Protein AF-A0A2J8R3M9-F1 (afdb_monomer_lite)

Structure (mmCIF, N/CA/C/O backbone):
data_AF-A0A2J8R3M9-F1
#
_entry.id   AF-A0A2J8R3M9-F1
#
loop_
_atom_site.group_PDB
_atom_site.id
_atom_site.type_symbol
_atom_site.label_atom_id
_atom_site.label_alt_id
_atom_site.label_comp_id
_atom_site.label_asym_id
_atom_site.label_entity_id
_atom_site.label_seq_id
_atom_site.pdbx_PDB_ins_code
_atom_site.Cartn_x
_atom_site.Cartn_y
_atom_site.Cartn_z
_atom_site.occupancy
_atom_site.B_iso_or_equiv
_atom_site.auth_seq_id
_atom_site.auth_comp_id
_atom_site.auth_asym_id
_atom_site.auth_atom_id
_atom_site.pdbx_PDB_model_num
ATOM 1 N N . MET A 1 1 ? 22.393 -0.480 -19.260 1.00 45.78 1 MET A N 1
ATOM 2 C CA . MET A 1 1 ? 22.487 0.876 -18.677 1.00 45.78 1 MET A CA 1
ATOM 3 C C . MET A 1 1 ? 21.403 1.732 -19.317 1.00 45.78 1 MET A C 1
ATOM 5 O O . MET A 1 1 ? 21.399 1.833 -20.536 1.00 45.78 1 MET A O 1
ATOM 9 N N . VAL A 1 2 ? 20.445 2.256 -18.544 1.00 77.88 2 VAL A N 1
ATOM 10 C CA . VAL A 1 2 ? 19.412 3.165 -19.077 1.00 77.88 2 VAL A CA 1
ATOM 11 C C . VAL A 1 2 ? 19.955 4.584 -18.976 1.00 77.88 2 VAL A C 1
ATOM 13 O O . VAL A 1 2 ? 20.248 5.044 -17.878 1.00 77.88 2 VAL A O 1
ATOM 16 N N . VAL A 1 3 ? 20.115 5.257 -20.113 1.00 84.31 3 VAL A N 1
ATOM 17 C CA . VAL A 1 3 ? 20.553 6.656 -20.178 1.00 84.31 3 VAL A CA 1
ATOM 18 C C . VAL A 1 3 ? 19.434 7.516 -20.752 1.00 84.31 3 VAL A C 1
ATOM 20 O O . VAL A 1 3 ? 18.882 7.215 -21.809 1.00 84.31 3 VAL A O 1
ATOM 23 N N . LEU A 1 4 ? 19.082 8.581 -20.033 1.00 83.19 4 LEU A N 1
ATOM 24 C CA . LEU A 1 4 ? 18.127 9.594 -20.474 1.00 83.19 4 LEU A CA 1
ATOM 25 C C . LEU A 1 4 ? 18.900 10.818 -20.957 1.00 83.19 4 LEU A C 1
ATOM 27 O O . LEU A 1 4 ? 19.707 11.375 -20.222 1.00 83.19 4 LEU A O 1
ATOM 31 N N . TRP A 1 5 ? 18.608 11.261 -22.177 1.00 85.62 5 TRP A N 1
ATOM 32 C CA . TRP A 1 5 ? 19.209 12.465 -22.761 1.00 85.62 5 TRP A CA 1
ATOM 33 C C . TRP A 1 5 ? 18.662 13.764 -22.158 1.00 85.62 5 TRP A C 1
ATOM 35 O O . TRP A 1 5 ? 19.294 14.812 -22.250 1.00 85.62 5 TRP A O 1
ATOM 45 N N . LYS A 1 6 ? 17.477 13.711 -21.542 1.00 87.56 6 LYS A N 1
ATOM 46 C CA . LYS A 1 6 ? 16.827 14.857 -20.907 1.00 87.56 6 LYS A CA 1
ATOM 47 C C . LYS A 1 6 ? 16.080 14.404 -19.662 1.00 87.56 6 LYS A C 1
ATOM 49 O O . LYS A 1 6 ? 15.358 13.409 -19.704 1.00 87.56 6 LYS A O 1
ATOM 54 N N . ILE A 1 7 ? 16.241 15.146 -18.570 1.00 85.06 7 ILE A N 1
ATOM 55 C CA . ILE A 1 7 ? 15.529 14.876 -17.320 1.00 85.06 7 ILE A CA 1
ATOM 56 C C . ILE A 1 7 ? 14.049 15.237 -17.528 1.00 85.06 7 ILE A C 1
ATOM 58 O O . ILE A 1 7 ? 13.749 16.367 -17.930 1.00 85.06 7 ILE A O 1
ATOM 62 N N . PRO A 1 8 ? 13.111 14.306 -17.294 1.00 87.44 8 PRO A N 1
ATOM 63 C CA . PRO A 1 8 ? 11.693 14.592 -17.438 1.00 87.44 8 PRO A CA 1
ATOM 64 C C . PRO A 1 8 ? 11.228 15.558 -16.340 1.00 87.44 8 PRO A C 1
ATOM 66 O O . PRO A 1 8 ? 11.550 15.391 -15.168 1.00 87.44 8 PRO A O 1
ATOM 69 N N . SER A 1 9 ? 10.420 16.558 -16.706 1.00 85.94 9 SER A N 1
ATOM 70 C CA . SER A 1 9 ? 9.881 17.548 -15.755 1.00 85.94 9 SER A CA 1
ATOM 71 C C . SER A 1 9 ? 8.841 16.973 -14.786 1.00 85.94 9 SER A C 1
ATOM 73 O O . SER A 1 9 ? 8.457 17.636 -13.827 1.00 85.94 9 SER A O 1
ATOM 75 N N . LYS A 1 10 ? 8.341 15.763 -15.053 1.00 84.06 10 LYS A N 1
ATOM 76 C CA . LYS A 1 10 ? 7.398 15.033 -14.202 1.00 84.06 10 LYS A CA 1
ATOM 77 C C . LYS A 1 10 ? 7.946 13.642 -13.937 1.00 84.06 10 LYS A C 1
ATOM 79 O O . LYS A 1 10 ? 8.555 13.036 -14.816 1.00 84.06 10 LYS A O 1
ATOM 84 N N . GLU A 1 11 ? 7.681 13.129 -12.744 1.00 80.62 11 GLU A N 1
ATOM 85 C CA . GLU A 1 11 ? 8.057 11.770 -12.375 1.00 80.62 11 GLU A CA 1
ATOM 86 C C . GLU A 1 11 ? 7.327 10.753 -13.270 1.00 80.62 11 GLU A C 1
ATOM 88 O O . GLU A 1 11 ? 6.097 10.653 -13.260 1.00 80.62 11 GLU A O 1
ATOM 93 N N . LEU A 1 12 ? 8.091 9.993 -14.055 1.00 78.94 12 LEU A N 1
ATOM 94 C CA . LEU A 1 12 ? 7.577 8.906 -14.882 1.00 78.94 12 LEU A CA 1
ATOM 95 C C . LEU A 1 12 ? 7.696 7.597 -14.098 1.00 78.94 12 LEU A C 1
ATOM 97 O O . LEU A 1 12 ? 8.778 7.030 -13.985 1.00 78.94 12 LEU A O 1
ATOM 101 N N . ARG A 1 13 ? 6.577 7.103 -13.559 1.00 78.62 13 ARG A N 1
ATOM 102 C CA . ARG A 1 13 ? 6.507 5.765 -12.953 1.00 78.62 13 ARG A CA 1
ATOM 103 C C . ARG A 1 13 ? 5.844 4.795 -13.920 1.00 78.62 13 ARG A C 1
ATOM 105 O O . ARG A 1 13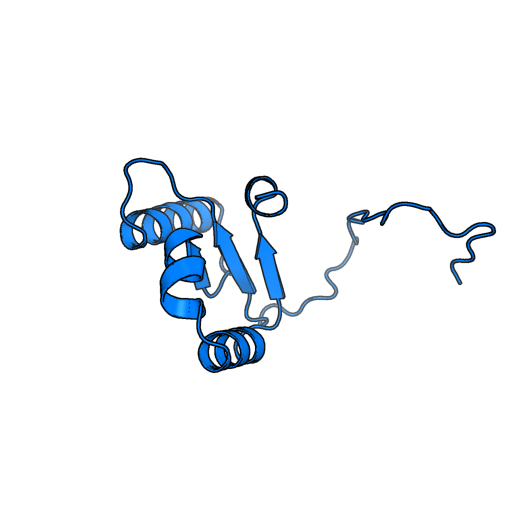 ? 4.649 4.915 -14.182 1.00 78.62 13 ARG A O 1
ATOM 112 N N . VAL A 1 14 ? 6.604 3.812 -14.395 1.00 81.56 14 VAL A N 1
ATOM 113 C CA . VAL A 1 14 ? 6.103 2.712 -15.229 1.00 81.56 14 VAL A CA 1
ATOM 114 C C . VAL A 1 14 ? 6.218 1.412 -14.440 1.00 81.56 14 VAL A C 1
ATOM 116 O O . VAL A 1 14 ? 7.258 1.133 -13.848 1.00 81.56 14 VAL A O 1
ATOM 119 N N . ARG A 1 15 ? 5.140 0.622 -14.404 1.00 82.94 15 ARG A N 1
ATOM 120 C CA . ARG A 1 15 ? 5.169 -0.742 -13.861 1.00 82.94 15 ARG A CA 1
ATOM 121 C C . ARG A 1 15 ? 5.542 -1.687 -14.998 1.00 82.94 15 ARG A C 1
ATOM 123 O O . ARG A 1 15 ? 4.782 -1.803 -15.952 1.00 82.94 15 ARG A O 1
ATOM 130 N N . LEU A 1 16 ? 6.704 -2.324 -14.898 1.00 86.50 16 LEU A N 1
ATOM 131 C CA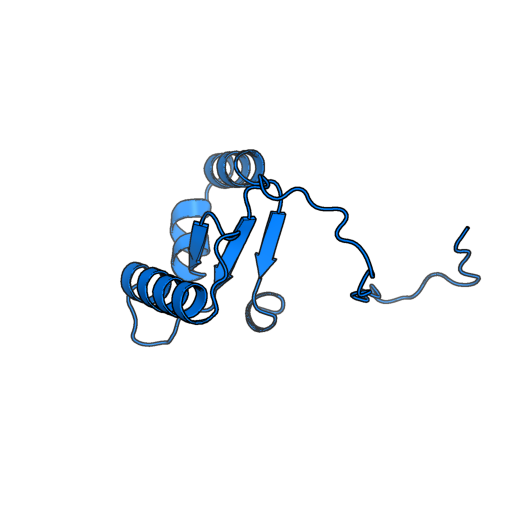 . LEU A 1 16 ? 7.149 -3.340 -15.849 1.00 86.50 16 LEU A CA 1
ATOM 132 C C . LEU A 1 16 ? 6.840 -4.721 -15.276 1.00 86.50 16 LEU A C 1
ATOM 134 O O . LEU A 1 16 ? 7.219 -5.026 -14.147 1.00 86.50 16 LEU A O 1
ATOM 138 N N . THR A 1 17 ? 6.134 -5.542 -16.045 1.00 87.25 17 THR A N 1
ATOM 139 C CA . THR A 1 17 ? 5.891 -6.943 -15.698 1.00 87.25 17 THR A CA 1
ATOM 140 C C . THR A 1 17 ? 7.150 -7.744 -15.985 1.00 87.25 17 THR A C 1
ATOM 142 O O . THR A 1 17 ? 7.599 -7.800 -17.130 1.00 87.25 17 THR A O 1
ATOM 145 N N . LEU A 1 18 ? 7.722 -8.351 -14.951 1.00 86.94 18 LEU A N 1
ATOM 146 C CA . LEU A 1 18 ? 8.865 -9.243 -15.097 1.00 86.94 18 LEU A CA 1
ATOM 147 C C . LEU A 1 18 ? 8.376 -10.683 -15.318 1.00 86.94 18 LEU A C 1
ATOM 149 O O . LEU A 1 18 ? 7.381 -11.074 -14.706 1.00 86.94 18 LEU A O 1
ATOM 153 N N . PRO A 1 19 ? 9.063 -11.476 -16.162 1.00 88.00 19 PRO A N 1
ATOM 154 C CA . PRO A 1 19 ? 8.708 -12.876 -16.398 1.00 88.00 19 PRO A CA 1
ATOM 155 C C . PRO A 1 19 ? 8.943 -13.758 -15.164 1.00 88.00 19 PRO A C 1
ATOM 157 O O . PRO A 1 19 ? 8.225 -14.732 -14.958 1.00 88.00 19 PRO A O 1
ATOM 160 N N . HIS A 1 20 ? 9.910 -13.392 -14.319 1.00 87.25 20 HIS A N 1
ATOM 161 C CA . HIS A 1 20 ? 10.168 -14.037 -13.037 1.00 87.25 20 HIS A CA 1
ATOM 162 C C . HIS A 1 20 ? 10.045 -13.015 -11.910 1.00 87.25 20 HIS A C 1
ATOM 164 O O . HIS A 1 20 ? 10.502 -11.875 -12.038 1.00 87.25 20 HIS A O 1
ATOM 170 N N . SER A 1 21 ? 9.418 -13.428 -10.809 1.00 80.75 21 SER A N 1
ATOM 171 C CA . SER A 1 21 ? 9.337 -12.604 -9.607 1.00 80.75 21 SER A CA 1
ATOM 172 C C . SER A 1 21 ? 10.732 -12.428 -9.014 1.00 80.75 21 SER A C 1
ATOM 174 O O . SER A 1 21 ? 11.454 -13.400 -8.819 1.00 80.75 21 SER A O 1
ATOM 176 N N . ILE A 1 22 ? 11.091 -11.186 -8.699 1.00 82.56 22 ILE A N 1
ATOM 177 C CA . ILE A 1 22 ? 12.262 -10.878 -7.863 1.00 82.56 22 ILE A CA 1
ATOM 178 C C . ILE A 1 22 ? 11.970 -11.070 -6.371 1.00 82.56 22 ILE A C 1
ATOM 180 O O . ILE A 1 22 ? 12.886 -11.019 -5.560 1.00 82.56 22 ILE A O 1
ATOM 184 N N . ARG A 1 23 ? 10.690 -11.222 -6.019 1.00 76.12 23 ARG A N 1
ATOM 185 C CA . ARG A 1 23 ? 10.211 -11.285 -4.641 1.00 76.12 23 ARG A CA 1
ATOM 186 C C . ARG A 1 23 ? 10.155 -12.716 -4.150 1.00 76.12 23 ARG A C 1
ATOM 188 O O . ARG A 1 23 ? 9.737 -13.599 -4.906 1.00 76.12 23 ARG A O 1
ATOM 195 N N . SER A 1 24 ? 10.533 -12.905 -2.890 1.00 76.12 24 SER A N 1
ATOM 196 C CA . SER A 1 24 ? 10.388 -14.186 -2.199 1.00 76.12 24 SER A CA 1
ATOM 197 C C . SER A 1 24 ? 8.953 -14.380 -1.696 1.00 76.12 24 SER A C 1
ATOM 199 O O . SER A 1 24 ? 8.242 -13.409 -1.446 1.00 76.12 24 SER A O 1
ATOM 201 N N . ASP A 1 25 ? 8.525 -15.632 -1.521 1.00 72.19 25 ASP A N 1
ATOM 202 C CA . ASP A 1 25 ? 7.178 -15.968 -1.019 1.00 72.19 25 ASP A CA 1
ATOM 203 C C . ASP A 1 25 ? 6.965 -15.552 0.454 1.00 72.19 25 ASP A C 1
ATOM 205 O O . ASP A 1 25 ? 5.846 -15.560 0.951 1.00 72.19 25 ASP A O 1
ATOM 209 N N . SER A 1 26 ? 8.042 -15.185 1.159 1.00 75.62 26 SER A N 1
ATOM 210 C CA . SER A 1 26 ? 8.044 -14.870 2.597 1.00 75.62 26 SER A CA 1
ATOM 211 C C . SER A 1 26 ? 7.999 -13.371 2.906 1.00 75.62 26 SER A C 1
ATOM 213 O O . SER A 1 26 ? 8.135 -13.001 4.065 1.00 75.62 26 SER A O 1
ATOM 215 N N . GLU A 1 27 ? 7.865 -12.510 1.894 1.00 82.12 27 GLU A N 1
ATOM 216 C CA . GLU A 1 27 ? 7.844 -11.058 2.099 1.00 82.12 27 GLU A CA 1
ATOM 217 C C . GLU A 1 27 ? 6.549 -10.587 2.764 1.00 82.12 27 GLU A C 1
ATOM 219 O O . GLU A 1 27 ? 5.442 -10.943 2.346 1.00 82.12 27 GLU A O 1
ATOM 224 N N . ASP A 1 28 ? 6.692 -9.699 3.744 1.00 87.25 28 ASP A N 1
ATOM 225 C CA . ASP A 1 28 ? 5.560 -9.095 4.431 1.00 87.25 28 ASP A CA 1
ATOM 226 C C . ASP A 1 28 ? 4.997 -7.931 3.605 1.00 87.25 28 ASP A C 1
ATOM 228 O O . ASP A 1 28 ? 5.563 -6.834 3.527 1.00 87.25 28 ASP A O 1
ATOM 232 N N . ILE A 1 29 ? 3.843 -8.171 2.969 1.00 90.56 29 ILE A N 1
ATOM 233 C CA . ILE A 1 29 ? 3.159 -7.181 2.128 1.00 90.56 29 ILE A CA 1
ATOM 234 C C . ILE A 1 29 ? 1.996 -6.530 2.882 1.00 90.56 29 ILE A C 1
ATOM 236 O O . ILE A 1 29 ? 1.057 -7.205 3.313 1.00 90.56 29 ILE A O 1
ATOM 240 N N . CYS A 1 30 ? 1.998 -5.198 2.942 1.00 92.06 30 CYS A N 1
ATOM 241 C CA . CYS A 1 30 ? 0.895 -4.391 3.457 1.00 92.06 30 CYS A CA 1
ATOM 242 C C . CYS A 1 30 ? 0.093 -3.741 2.316 1.00 92.06 30 CYS A C 1
ATOM 244 O O . CYS A 1 30 ? 0.652 -3.070 1.445 1.00 92.06 30 CYS A O 1
ATOM 246 N N . LEU A 1 31 ? -1.234 -3.891 2.328 1.00 92.00 31 LEU A N 1
ATOM 247 C CA . LEU A 1 31 ? -2.148 -3.299 1.347 1.00 92.00 31 LEU A CA 1
ATOM 248 C C . LEU A 1 31 ? -2.940 -2.131 1.948 1.00 92.00 31 LEU A C 1
ATOM 250 O O . LEU A 1 31 ? -3.745 -2.314 2.857 1.00 92.00 31 LEU A O 1
ATOM 254 N N . PHE A 1 32 ? -2.787 -0.943 1.369 1.00 92.00 32 PHE A N 1
ATOM 255 C CA . PHE A 1 32 ? -3.613 0.221 1.671 1.00 92.00 32 PHE A CA 1
ATOM 256 C C . PHE A 1 32 ? -4.865 0.260 0.800 1.00 92.00 32 PHE A C 1
ATOM 258 O O . PHE A 1 32 ? -4.783 0.364 -0.431 1.00 92.00 32 PHE A O 1
ATOM 265 N N . THR A 1 33 ? -6.025 0.242 1.452 1.00 89.88 33 THR A N 1
ATOM 266 C CA . THR A 1 33 ? -7.337 0.221 0.795 1.00 89.88 33 THR A CA 1
ATOM 267 C C . THR A 1 33 ? -8.113 1.507 1.028 1.00 89.88 33 THR A C 1
ATOM 269 O O . THR A 1 33 ? -8.014 2.133 2.084 1.00 89.88 33 THR A O 1
ATOM 272 N N . LYS A 1 34 ? -8.916 1.901 0.035 1.00 86.38 34 LYS A N 1
ATOM 273 C CA . LYS A 1 34 ? -9.841 3.021 0.183 1.00 86.38 34 LYS A CA 1
ATOM 274 C C . LY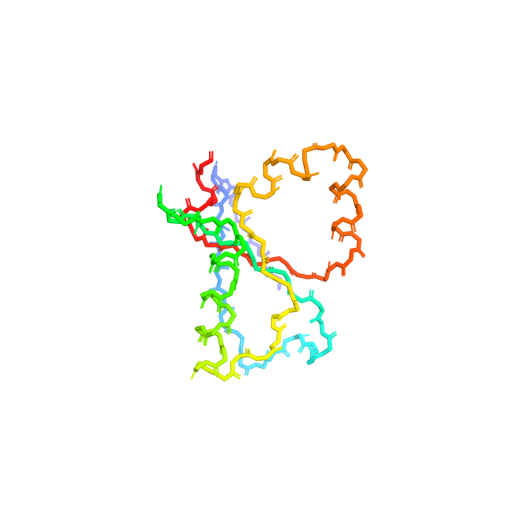S A 1 34 ? -11.048 2.568 1.001 1.00 86.38 34 LYS A C 1
ATOM 276 O O . LYS A 1 34 ? -11.589 1.492 0.754 1.00 86.38 34 LYS A O 1
ATOM 281 N N . ASP A 1 35 ? -11.464 3.421 1.927 1.00 81.00 35 ASP A N 1
ATOM 282 C CA . ASP A 1 35 ? -12.695 3.241 2.686 1.00 81.00 35 ASP A CA 1
ATOM 283 C C . ASP A 1 35 ? -13.929 3.507 1.826 1.00 81.00 35 ASP A C 1
ATOM 285 O O . ASP A 1 35 ? -14.008 4.516 1.117 1.00 81.00 35 ASP A O 1
ATOM 289 N N . GLU A 1 36 ? -14.910 2.617 1.942 1.00 77.00 36 GLU A N 1
ATOM 290 C CA . GLU A 1 36 ? -16.254 2.849 1.426 1.00 77.00 36 GLU A CA 1
ATOM 291 C C . GLU A 1 36 ? -17.040 3.725 2.420 1.00 77.00 36 GLU A C 1
ATOM 293 O O . GLU A 1 36 ? -16.922 3.529 3.632 1.00 77.00 36 GLU A O 1
ATOM 298 N N . PRO A 1 37 ? -17.859 4.683 1.943 1.00 63.34 37 PRO A N 1
ATOM 299 C CA . PRO A 1 37 ? -18.389 5.792 2.750 1.00 63.34 37 PRO A CA 1
ATOM 300 C C . PRO A 1 37 ? -19.303 5.398 3.927 1.00 63.34 37 PRO A C 1
ATOM 302 O O . PRO A 1 37 ? -19.612 6.256 4.745 1.00 63.34 37 PRO A O 1
ATOM 305 N N . ASN A 1 38 ? -19.687 4.123 4.060 1.00 61.94 38 ASN A N 1
ATOM 306 C CA . ASN A 1 38 ? -20.581 3.621 5.113 1.00 61.94 38 ASN A CA 1
ATOM 307 C C . ASN A 1 38 ? -20.025 2.409 5.892 1.00 61.94 38 ASN A C 1
ATOM 309 O O . ASN A 1 38 ? -20.770 1.764 6.630 1.00 61.94 38 ASN A O 1
ATOM 313 N N . SER A 1 39 ? -18.749 2.049 5.712 1.00 69.25 39 SER A N 1
ATOM 314 C CA . SER A 1 39 ? -18.149 0.882 6.382 1.00 69.25 39 SER A CA 1
ATOM 315 C C . SER A 1 39 ? -17.192 1.290 7.498 1.00 69.25 39 SER A C 1
ATOM 317 O O . SER A 1 39 ? -16.433 2.246 7.364 1.00 69.25 39 SER A O 1
ATOM 319 N N . THR A 1 40 ? -17.219 0.546 8.608 1.00 81.12 40 THR A N 1
ATOM 320 C CA . THR A 1 40 ? -16.190 0.650 9.649 1.00 81.12 40 THR A CA 1
ATOM 321 C C . THR A 1 40 ? -14.858 0.110 9.114 1.00 81.12 40 THR A C 1
ATOM 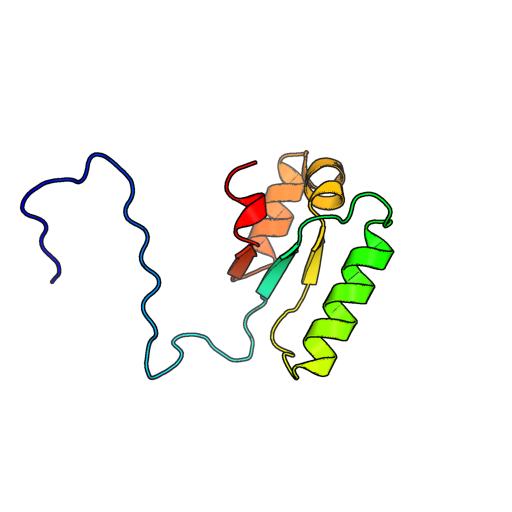323 O O . THR A 1 40 ? -14.877 -0.808 8.288 1.00 81.12 40 THR A O 1
ATOM 326 N N . PRO A 1 41 ? -13.707 0.630 9.579 1.00 79.06 41 PRO A N 1
ATOM 327 C CA . PRO A 1 41 ? -12.387 0.193 9.109 1.00 79.06 41 PRO A CA 1
ATOM 328 C C . PRO A 1 41 ? -12.209 -1.329 9.216 1.00 79.06 41 PRO A C 1
ATOM 330 O O . PRO A 1 41 ? -11.783 -1.972 8.262 1.00 79.06 41 PRO A O 1
ATOM 333 N N . GLU A 1 42 ? -12.675 -1.928 10.312 1.00 82.06 42 GLU A N 1
ATOM 334 C CA . GLU A 1 42 ? -12.631 -3.377 10.542 1.00 82.06 42 GLU A CA 1
ATOM 335 C C . GLU A 1 42 ? -13.442 -4.174 9.506 1.00 82.06 42 GLU A C 1
ATOM 337 O O . GLU A 1 42 ? -13.008 -5.220 9.021 1.00 82.06 42 GLU A O 1
ATOM 342 N N . LYS A 1 43 ? -14.631 -3.682 9.127 1.00 84.44 43 LYS A N 1
ATOM 343 C CA . LYS A 1 43 ? -15.465 -4.331 8.103 1.00 84.44 43 LYS A CA 1
ATOM 344 C C . LYS A 1 43 ? -14.811 -4.237 6.730 1.00 84.44 43 LYS A C 1
ATOM 346 O O . LYS A 1 43 ? -14.873 -5.201 5.968 1.00 84.44 43 LYS A O 1
ATOM 351 N N . THR A 1 44 ? -14.174 -3.108 6.430 1.00 85.06 44 THR A N 1
ATOM 352 C CA . THR A 1 44 ? -13.416 -2.899 5.193 1.00 85.06 44 THR A CA 1
ATOM 353 C C . THR A 1 44 ? -12.256 -3.891 5.101 1.00 85.06 44 THR A C 1
ATOM 355 O O . THR A 1 44 ? -12.123 -4.592 4.098 1.00 85.06 44 THR A O 1
ATOM 358 N N . GLU A 1 45 ? -11.469 -4.036 6.167 1.00 87.00 45 GLU A N 1
ATOM 359 C CA . GLU A 1 45 ? -10.361 -4.996 6.230 1.00 87.00 45 GLU A CA 1
ATOM 360 C C . GLU A 1 45 ? -10.845 -6.438 6.042 1.00 87.00 45 GLU A C 1
ATOM 362 O O . GLU A 1 45 ? -10.304 -7.178 5.217 1.00 87.00 45 GLU A O 1
ATOM 367 N N . GLN A 1 46 ? -11.921 -6.833 6.728 1.00 87.44 46 GLN A N 1
ATOM 368 C CA . GLN A 1 46 ? -12.514 -8.163 6.569 1.00 87.44 46 GLN A CA 1
ATOM 369 C C . GLN A 1 46 ? -13.055 -8.405 5.156 1.00 87.44 46 GLN A C 1
ATOM 371 O O . GLN A 1 46 ? -12.914 -9.509 4.625 1.00 87.44 46 GLN A O 1
ATOM 376 N N . PHE A 1 47 ? -13.677 -7.399 4.538 1.00 89.19 47 PHE A N 1
ATOM 377 C CA . PHE A 1 47 ? -14.182 -7.486 3.171 1.00 89.19 47 PHE A CA 1
ATOM 378 C C . PHE A 1 47 ? -13.046 -7.744 2.180 1.00 89.19 47 PH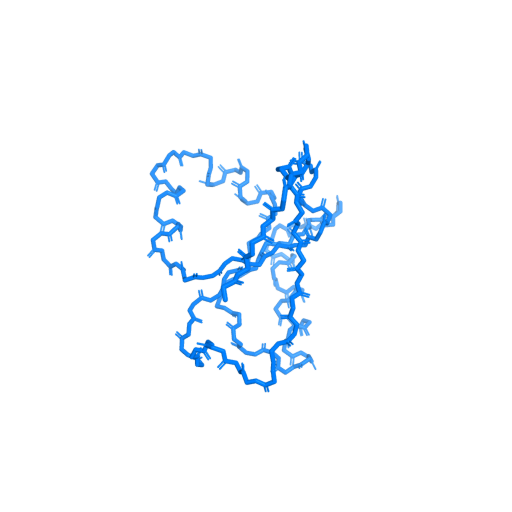E A C 1
ATOM 380 O O . PHE A 1 47 ? -13.111 -8.703 1.407 1.00 89.19 47 PHE A O 1
ATOM 387 N N . TYR A 1 48 ? -11.972 -6.954 2.248 1.00 88.38 48 TYR A N 1
ATOM 388 C CA . TYR A 1 48 ? -10.822 -7.144 1.368 1.00 88.38 48 TYR A CA 1
ATOM 389 C C . TYR A 1 48 ? -10.078 -8.446 1.668 1.00 88.38 48 TYR A C 1
ATOM 391 O O . TYR A 1 48 ? -9.652 -9.120 0.734 1.00 88.38 48 TYR A O 1
ATOM 399 N N . ARG A 1 49 ? -10.010 -8.882 2.930 1.00 89.88 49 ARG A N 1
ATOM 400 C CA . ARG A 1 49 ? -9.434 -10.188 3.280 1.00 89.88 49 ARG A CA 1
ATOM 401 C C . ARG A 1 49 ? -10.223 -11.343 2.660 1.00 89.88 49 ARG A C 1
ATOM 403 O O . ARG A 1 49 ? -9.632 -12.261 2.098 1.00 89.88 49 ARG A O 1
ATOM 410 N N . LYS A 1 50 ? -11.559 -11.281 2.689 1.00 90.75 50 LYS A N 1
ATOM 411 C CA . LYS A 1 50 ? -12.427 -12.258 2.004 1.00 90.75 50 LYS A CA 1
ATOM 412 C C . LYS A 1 50 ? -12.246 -12.214 0.486 1.00 90.75 50 LYS A C 1
ATOM 414 O O . LYS A 1 50 ? -12.217 -13.266 -0.148 1.00 90.75 50 LYS A O 1
ATOM 419 N N . LEU A 1 51 ? -12.099 -11.021 -0.089 1.00 90.38 51 LEU A N 1
ATOM 420 C CA . LEU A 1 51 ? -11.874 -10.835 -1.522 1.00 90.38 51 LEU A CA 1
ATOM 421 C C . LEU A 1 51 ? -10.539 -11.451 -1.960 1.00 90.38 51 LEU A C 1
ATOM 423 O O . LEU A 1 51 ? -10.512 -12.220 -2.917 1.00 90.38 51 LEU A O 1
ATOM 427 N N . LEU A 1 52 ? -9.453 -11.188 -1.230 1.00 89.44 52 LEU A N 1
ATOM 428 C CA . LEU A 1 52 ? -8.135 -11.767 -1.506 1.00 89.44 52 LEU A CA 1
ATOM 429 C C . LEU A 1 52 ? -8.159 -13.295 -1.413 1.00 89.44 52 LEU A C 1
ATOM 431 O O . LEU A 1 52 ? -7.670 -13.968 -2.320 1.00 89.44 52 LEU A O 1
ATOM 435 N N . ASN A 1 53 ? -8.821 -13.841 -0.389 1.00 90.44 53 ASN A N 1
ATOM 436 C CA . ASN A 1 53 ? -8.996 -15.286 -0.238 1.00 90.44 53 ASN A CA 1
ATOM 437 C C . ASN A 1 53 ? -9.781 -15.904 -1.403 1.00 90.44 53 ASN A C 1
ATOM 439 O O . ASN A 1 53 ? -9.407 -16.968 -1.890 1.00 90.44 53 ASN A O 1
ATOM 443 N N . LYS A 1 54 ? -10.832 -15.233 -1.892 1.00 93.06 54 LYS A N 1
ATOM 444 C CA . LYS A 1 54 ? -11.598 -15.682 -3.067 1.00 93.06 54 LYS A CA 1
ATOM 445 C C . LYS A 1 54 ? -10.731 -15.746 -4.329 1.00 93.06 54 LYS A C 1
ATOM 447 O O . LYS A 1 54 ? -10.931 -16.627 -5.158 1.00 93.06 54 LYS A O 1
ATOM 452 N N . HIS A 1 55 ? -9.774 -14.831 -4.461 1.00 89.12 55 HIS A N 1
ATOM 453 C CA . HIS A 1 55 ? -8.810 -14.807 -5.562 1.00 89.12 55 HIS A CA 1
ATOM 454 C C . HIS A 1 55 ? -7.558 -15.666 -5.310 1.00 89.12 55 HIS A C 1
ATOM 456 O O . HIS A 1 55 ? -6.682 -15.714 -6.167 1.00 89.12 55 HIS A O 1
ATOM 462 N N . GLY A 1 56 ? -7.466 -16.352 -4.165 1.00 83.31 56 GLY A N 1
ATOM 463 C CA . GLY A 1 56 ? -6.341 -17.228 -3.825 1.00 83.31 56 GLY A CA 1
ATOM 464 C C . GLY A 1 56 ? -5.038 -16.498 -3.479 1.00 83.31 56 GLY A C 1
ATOM 465 O O . GLY A 1 56 ? -3.985 -17.128 -3.437 1.00 83.31 56 GLY A O 1
ATOM 466 N N . ILE A 1 57 ? -5.085 -15.189 -3.221 1.00 83.88 57 ILE A N 1
ATOM 467 C CA . ILE A 1 57 ? -3.900 -14.378 -2.923 1.00 83.88 57 ILE A CA 1
ATOM 468 C C . ILE A 1 57 ? -3.614 -14.463 -1.422 1.00 83.88 57 ILE A C 1
ATOM 470 O O . ILE A 1 57 ? -4.350 -13.891 -0.620 1.00 83.88 57 ILE A O 1
ATOM 474 N N . LYS A 1 58 ? -2.543 -15.169 -1.043 1.00 79.69 58 LYS A N 1
ATOM 475 C CA . LYS A 1 58 ? -2.131 -15.358 0.364 1.00 79.69 58 LYS A CA 1
ATOM 476 C C . LYS A 1 58 ? -0.942 -14.496 0.792 1.00 79.69 58 LYS A C 1
ATOM 478 O O . LYS A 1 58 ? -0.648 -14.425 1.974 1.00 79.69 58 LYS A O 1
ATOM 483 N N . THR A 1 59 ? -0.292 -13.826 -0.154 1.00 81.88 59 THR A N 1
ATOM 484 C CA . THR A 1 59 ? 0.949 -13.066 0.067 1.00 81.88 59 THR A CA 1
ATOM 485 C C . THR A 1 59 ? 0.734 -11.746 0.821 1.00 81.88 59 THR A C 1
ATOM 487 O O . THR A 1 59 ? 1.689 -11.094 1.216 1.00 81.88 59 THR A O 1
ATOM 490 N N . VAL A 1 60 ? -0.514 -11.299 1.003 1.00 85.81 60 VAL A N 1
ATOM 491 C CA . VAL A 1 60 ? -0.807 -10.045 1.715 1.00 85.81 60 VAL A CA 1
ATOM 492 C C . VAL A 1 60 ? -0.915 -10.327 3.212 1.00 85.81 60 VAL A C 1
ATOM 494 O O . VAL A 1 60 ? -1.847 -11.005 3.644 1.00 85.81 60 VAL A O 1
ATOM 497 N N . SER A 1 61 ? 0.019 -9.771 3.984 1.00 86.75 61 SER A N 1
ATOM 498 C CA . SER A 1 61 ? 0.145 -9.958 5.433 1.00 86.75 61 SER A CA 1
ATOM 499 C C . SER A 1 61 ? -0.880 -9.107 6.195 1.00 86.75 61 SER A C 1
ATOM 501 O O . SER A 1 61 ? -1.682 -9.627 6.976 1.00 86.75 61 SER A O 1
ATOM 503 N N . GLN A 1 62 ? -0.953 -7.805 5.884 1.00 90.06 62 GLN A N 1
ATOM 504 C CA . GLN A 1 62 ? -1.888 -6.878 6.529 1.00 90.06 62 GLN A CA 1
ATOM 505 C C . GLN A 1 62 ? -2.605 -5.971 5.523 1.00 90.06 62 GLN A C 1
ATOM 507 O O . GLN A 1 62 ? -2.053 -5.553 4.506 1.00 90.06 62 GLN A O 1
ATOM 512 N N . ILE A 1 63 ? -3.864 -5.653 5.823 1.00 91.12 63 ILE A N 1
ATOM 513 C CA . ILE A 1 63 ? -4.679 -4.691 5.080 1.00 91.12 63 ILE A CA 1
ATOM 514 C C . ILE A 1 63 ? -4.951 -3.526 6.022 1.00 91.12 63 ILE A C 1
ATOM 516 O O . ILE A 1 63 ? -5.388 -3.755 7.144 1.00 91.12 63 ILE A O 1
ATOM 520 N N . ILE A 1 64 ? -4.678 -2.300 5.582 1.00 91.25 64 ILE A N 1
ATOM 521 C CA . ILE A 1 64 ? -4.878 -1.091 6.384 1.00 91.25 64 ILE A CA 1
ATOM 522 C C . ILE A 1 64 ? -5.779 -0.130 5.614 1.00 91.25 64 ILE A C 1
ATOM 524 O O . ILE A 1 64 ? -5.510 0.237 4.464 1.00 91.25 64 ILE A O 1
ATOM 528 N N . SER A 1 65 ? -6.854 0.301 6.267 1.00 91.25 65 SER A N 1
ATOM 529 C CA . SER A 1 65 ? -7.764 1.301 5.716 1.00 91.25 65 SER A CA 1
ATOM 530 C C . SER A 1 65 ? -7.169 2.720 5.749 1.00 91.25 65 SER A C 1
ATOM 532 O O . SER A 1 65 ? -6.300 3.035 6.569 1.00 91.25 65 SER A O 1
ATOM 534 N N . LEU A 1 66 ? -7.643 3.617 4.879 1.00 89.12 66 LEU A N 1
ATOM 535 C CA . LEU A 1 66 ? -7.167 5.005 4.839 1.00 89.12 66 LEU A CA 1
ATOM 536 C C . LEU A 1 66 ? -7.513 5.753 6.135 1.00 89.12 66 LEU A C 1
ATOM 538 O O . LEU A 1 66 ? -6.718 6.562 6.619 1.00 89.12 66 LEU A O 1
ATOM 542 N N . GLN A 1 67 ? -8.697 5.505 6.696 1.00 88.25 67 GLN A N 1
ATOM 543 C CA . GLN A 1 67 ? -9.124 6.096 7.961 1.00 88.25 67 GLN A CA 1
ATOM 544 C C . GLN A 1 67 ? -8.230 5.653 9.121 1.00 88.25 67 GLN A C 1
ATOM 546 O O . GLN A 1 67 ? -7.796 6.507 9.898 1.00 88.25 67 GLN A O 1
ATOM 551 N N . THR A 1 68 ? -7.919 4.355 9.208 1.00 89.81 68 THR A N 1
ATOM 552 C CA . THR A 1 68 ? -6.998 3.803 10.213 1.00 89.81 68 THR A CA 1
ATOM 553 C C . THR A 1 68 ? -5.616 4.437 10.068 1.00 89.81 68 THR A C 1
ATOM 555 O O . THR A 1 68 ? -5.072 4.969 11.034 1.00 89.81 68 THR A O 1
ATOM 558 N N . LEU A 1 69 ? -5.094 4.512 8.838 1.00 90.00 69 LEU A N 1
ATOM 559 C CA . LEU A 1 69 ? -3.798 5.129 8.548 1.00 90.00 69 LEU A CA 1
ATOM 560 C C . LEU A 1 69 ? -3.730 6.597 9.000 1.00 90.00 69 LEU A C 1
ATOM 562 O O . LEU A 1 69 ? -2.740 7.032 9.585 1.00 90.00 69 LEU A O 1
ATOM 566 N N . LYS A 1 70 ? -4.794 7.373 8.755 1.00 88.44 70 LYS A N 1
ATOM 567 C CA . LYS A 1 70 ? -4.859 8.794 9.133 1.00 88.44 70 LYS A CA 1
ATOM 568 C C . LYS A 1 70 ? -5.040 9.018 10.636 1.00 88.44 70 LYS A C 1
ATOM 570 O O . LYS A 1 70 ? -4.629 10.071 11.123 1.00 88.44 70 LYS A O 1
ATOM 575 N N . LYS A 1 71 ? -5.672 8.083 11.351 1.00 89.88 71 LYS A N 1
ATOM 576 C CA . LYS A 1 71 ? -5.942 8.196 12.792 1.00 89.88 71 LYS A CA 1
ATOM 577 C C . LYS A 1 71 ? -4.804 7.616 13.630 1.00 89.88 71 LYS A C 1
ATOM 579 O O . LYS A 1 71 ? -4.182 8.354 14.388 1.00 89.88 71 LYS A O 1
ATOM 584 N N . GLU A 1 72 ? -4.520 6.328 13.471 1.00 89.38 72 GLU A N 1
ATOM 585 C CA . GLU A 1 72 ? -3.612 5.574 14.346 1.00 89.38 72 GLU A CA 1
ATOM 586 C C . GLU A 1 72 ? -2.144 5.800 13.998 1.00 89.38 72 GLU A C 1
ATOM 588 O O . GLU A 1 72 ? -1.305 5.953 14.882 1.00 89.38 72 GLU A O 1
ATOM 593 N N . TYR A 1 73 ? -1.835 5.911 12.706 1.00 90.69 73 TYR A N 1
ATOM 594 C CA . TYR A 1 73 ? -0.468 6.080 12.211 1.00 90.69 73 TYR A CA 1
ATOM 595 C C . TYR A 1 73 ? -0.127 7.547 11.907 1.00 90.69 73 TYR A C 1
ATOM 597 O O . TYR A 1 73 ? 0.800 7.848 11.156 1.00 90.69 73 TYR A O 1
ATOM 605 N N . LYS A 1 74 ? -0.851 8.502 12.504 1.00 91.44 74 LYS A N 1
ATOM 606 C CA . LYS A 1 74 ? -0.483 9.925 12.471 1.00 91.44 74 LYS A CA 1
ATOM 607 C C . LYS A 1 74 ? 0.839 10.243 13.196 1.00 91.44 74 LYS A C 1
ATOM 609 O O . LYS A 1 74 ? 1.619 11.012 12.617 1.00 91.44 74 LYS A O 1
ATOM 614 N N . PRO A 1 75 ? 1.116 9.724 14.414 1.00 95.94 75 PRO A N 1
ATOM 615 C CA . PRO A 1 75 ? 2.338 10.056 15.135 1.00 95.94 75 PRO A CA 1
ATOM 616 C C . PRO A 1 75 ? 3.573 9.456 14.454 1.00 95.94 75 PRO A C 1
ATOM 618 O O . PRO A 1 75 ? 3.510 8.414 13.803 1.00 95.94 75 PRO A O 1
ATOM 621 N N . TYR A 1 76 ? 4.707 10.140 14.603 1.00 94.69 76 TYR A N 1
ATOM 622 C CA . TYR A 1 76 ? 5.957 9.802 13.918 1.00 94.69 76 TYR A CA 1
ATOM 623 C C . TYR A 1 76 ? 6.443 8.382 14.238 1.00 94.69 76 TYR A C 1
ATOM 625 O O . TYR A 1 76 ? 6.748 7.614 13.328 1.00 94.69 76 TYR A O 1
ATOM 633 N N . GLU A 1 77 ? 6.429 8.002 15.516 1.00 95.38 77 GLU A N 1
ATOM 634 C CA . GLU A 1 77 ? 6.882 6.677 15.944 1.00 95.38 77 GLU A CA 1
ATOM 635 C C . GLU A 1 77 ? 6.029 5.544 15.369 1.00 95.38 77 GLU A C 1
ATOM 637 O O . GLU A 1 77 ? 6.567 4.523 14.949 1.00 95.38 77 GLU A O 1
ATOM 642 N N . ALA A 1 78 ? 4.706 5.729 15.290 1.00 94.44 78 ALA A N 1
ATOM 643 C CA . ALA A 1 78 ? 3.817 4.723 14.715 1.00 94.44 78 ALA A CA 1
ATOM 644 C C . ALA A 1 78 ? 4.118 4.491 13.227 1.00 94.44 78 ALA A C 1
ATOM 646 O O . ALA A 1 78 ? 4.129 3.346 12.779 1.00 94.44 78 ALA A O 1
ATOM 647 N N . LYS A 1 79 ? 4.433 5.551 12.467 1.00 93.00 79 LYS A N 1
ATOM 648 C CA . LYS A 1 79 ? 4.849 5.415 11.059 1.00 93.00 79 LYS A CA 1
ATOM 649 C C . LYS A 1 79 ? 6.166 4.670 10.921 1.00 93.00 79 LYS A C 1
ATOM 651 O O . LYS A 1 79 ? 6.279 3.829 10.038 1.00 93.00 79 LYS A O 1
ATOM 656 N N . LEU A 1 80 ? 7.147 4.971 11.774 1.00 94.38 80 LEU A N 1
ATOM 657 C CA . LEU A 1 80 ? 8.435 4.276 11.752 1.00 94.38 80 LEU A CA 1
ATOM 658 C C . LEU A 1 80 ? 8.277 2.787 12.056 1.00 94.38 80 LEU A C 1
ATOM 660 O O . LEU A 1 80 ? 8.836 1.962 11.342 1.00 94.38 80 LEU A O 1
ATOM 664 N N . ARG A 1 81 ? 7.472 2.438 13.066 1.00 93.94 81 ARG A N 1
ATOM 665 C CA . ARG A 1 81 ? 7.171 1.035 13.383 1.00 93.94 81 ARG A CA 1
ATOM 666 C C . ARG A 1 81 ? 6.483 0.330 12.218 1.00 93.94 81 ARG A C 1
ATOM 668 O O . ARG A 1 81 ? 6.877 -0.781 11.880 1.00 93.94 81 ARG A O 1
ATOM 675 N N . LEU A 1 82 ? 5.513 0.985 11.575 1.00 92.88 82 LEU A N 1
ATOM 676 C CA . LEU A 1 82 ? 4.839 0.439 10.397 1.00 92.88 82 LEU A CA 1
ATOM 677 C C . LEU A 1 82 ? 5.830 0.201 9.252 1.00 92.88 82 LEU A C 1
ATOM 679 O O . LEU A 1 82 ? 5.860 -0.886 8.693 1.00 92.88 82 LEU A O 1
ATOM 683 N N . LEU A 1 83 ? 6.670 1.190 8.941 1.00 92.81 83 LEU A N 1
ATOM 684 C CA . LEU A 1 83 ? 7.678 1.085 7.886 1.00 92.81 83 LEU A CA 1
ATOM 685 C C . LEU A 1 83 ? 8.681 -0.041 8.160 1.00 92.81 83 LEU A C 1
ATOM 687 O O . LEU A 1 83 ? 9.086 -0.726 7.234 1.00 92.81 83 LEU A O 1
ATOM 691 N N . SER A 1 84 ? 9.066 -0.232 9.422 1.00 92.94 84 SER A N 1
ATOM 692 C CA . SER A 1 84 ? 10.018 -1.269 9.822 1.00 92.94 84 SER A CA 1
ATOM 693 C C . SER A 1 84 ? 9.422 -2.680 9.846 1.00 92.94 84 SER A C 1
ATOM 695 O O . SER A 1 84 ? 10.191 -3.630 9.952 1.00 92.94 84 SER A O 1
ATOM 697 N N . SER A 1 85 ? 8.093 -2.828 9.815 1.00 91.19 85 SER A N 1
ATOM 698 C CA . SER A 1 85 ? 7.427 -4.134 9.951 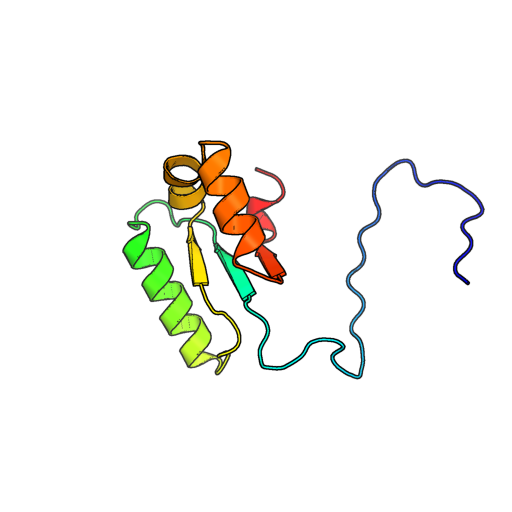1.00 91.19 85 SER A CA 1
ATOM 699 C C . SER A 1 85 ? 7.139 -4.820 8.615 1.00 91.19 85 SER A C 1
ATOM 701 O O . SER A 1 85 ? 6.831 -6.003 8.615 1.00 91.19 85 SER A O 1
ATOM 703 N N . PHE A 1 86 ? 7.190 -4.093 7.495 1.00 92.50 86 PHE A N 1
ATOM 704 C CA . PHE A 1 86 ? 6.803 -4.611 6.180 1.00 92.50 86 PHE A CA 1
ATOM 705 C C . PHE A 1 86 ? 7.873 -4.318 5.134 1.00 92.50 86 PHE A C 1
ATOM 707 O O . PHE A 1 86 ? 8.411 -3.211 5.077 1.00 92.50 86 PHE A O 1
ATOM 714 N N . ASP A 1 87 ? 8.091 -5.271 4.234 1.00 89.56 87 ASP A N 1
ATOM 715 C CA . ASP A 1 87 ? 9.023 -5.126 3.113 1.00 89.56 87 ASP A CA 1
ATOM 716 C C . ASP A 1 87 ? 8.400 -4.350 1.950 1.00 89.56 87 ASP A C 1
ATOM 718 O O . ASP A 1 87 ? 9.090 -3.685 1.165 1.00 89.56 87 ASP A O 1
ATOM 722 N N . PHE A 1 88 ? 7.075 -4.452 1.793 1.00 89.50 88 PHE A N 1
ATOM 723 C CA . PHE A 1 88 ? 6.398 -3.868 0.647 1.00 89.50 88 PHE A CA 1
ATOM 724 C C . PHE A 1 88 ? 5.013 -3.319 0.944 1.00 89.50 88 PHE A C 1
ATOM 726 O O . PHE A 1 88 ? 4.166 -3.960 1.560 1.00 89.50 88 PHE A O 1
ATOM 733 N N . PHE A 1 89 ? 4.756 -2.134 0.392 1.00 91.81 89 PHE A N 1
ATOM 734 C CA . PHE A 1 89 ? 3.473 -1.462 0.494 1.00 91.81 89 PHE A CA 1
ATOM 735 C C . PHE A 1 89 ? 2.800 -1.370 -0.872 1.00 91.81 89 PHE A C 1
ATOM 737 O O . PHE A 1 89 ? 3.325 -0.784 -1.824 1.00 91.81 89 PHE A O 1
ATOM 744 N N . LEU A 1 90 ? 1.589 -1.906 -0.948 1.00 89.88 90 LEU A N 1
ATOM 745 C CA . LEU A 1 90 ? 0.677 -1.740 -2.066 1.00 89.88 90 LEU A CA 1
ATOM 746 C C . LEU A 1 90 ? -0.372 -0.696 -1.708 1.00 89.88 90 LEU A C 1
ATOM 748 O O . LEU A 1 90 ? -0.843 -0.620 -0.582 1.00 89.88 90 LEU A O 1
ATOM 752 N N . THR A 1 91 ? -0.767 0.114 -2.681 1.00 90.50 91 THR A N 1
ATOM 753 C CA . THR A 1 91 ? -1.825 1.103 -2.488 1.00 90.50 91 THR A CA 1
ATOM 754 C C . THR A 1 91 ? -2.749 1.126 -3.689 1.00 90.50 91 THR A C 1
ATOM 756 O O . THR A 1 91 ? -2.308 0.982 -4.837 1.00 90.50 91 THR A O 1
ATOM 759 N N . ASP A 1 92 ? -4.037 1.313 -3.420 1.00 88.19 92 ASP A N 1
ATOM 760 C CA . ASP A 1 92 ? -5.024 1.586 -4.451 1.00 88.19 92 ASP A CA 1
ATOM 761 C C . ASP A 1 92 ? -4.710 2.924 -5.148 1.00 88.19 92 ASP A C 1
ATOM 763 O O . ASP A 1 92 ? -4.380 3.931 -4.514 1.00 88.19 92 ASP A O 1
ATOM 767 N N . ALA A 1 93 ? -4.829 2.961 -6.478 1.00 85.12 93 ALA A N 1
ATOM 768 C CA . ALA A 1 93 ? -4.530 4.157 -7.266 1.00 85.12 93 ALA A CA 1
ATOM 769 C C . ALA A 1 93 ? -5.376 5.376 -6.854 1.00 85.12 93 ALA A C 1
ATOM 771 O O . ALA A 1 93 ? -4.929 6.513 -7.021 1.00 85.12 93 ALA A O 1
ATOM 772 N N . ARG A 1 94 ? -6.567 5.143 -6.285 1.00 84.75 94 ARG A N 1
ATOM 773 C CA . ARG A 1 94 ? -7.472 6.182 -5.776 1.00 84.75 94 ARG A CA 1
ATOM 774 C C . ARG A 1 94 ? -6.908 6.903 -4.552 1.00 84.75 94 ARG A C 1
ATOM 776 O O . ARG A 1 94 ? -7.227 8.069 -4.360 1.00 84.75 94 ARG A O 1
ATOM 783 N N . ILE A 1 95 ? -6.087 6.233 -3.742 1.00 84.56 95 ILE A N 1
ATOM 784 C CA . ILE A 1 95 ? -5.500 6.795 -2.515 1.00 84.56 95 ILE A CA 1
ATOM 785 C C . ILE A 1 95 ? -4.311 7.692 -2.838 1.00 84.56 95 ILE A C 1
ATOM 787 O O . ILE A 1 95 ? -4.159 8.745 -2.239 1.00 84.56 95 ILE A O 1
ATOM 791 N N . ARG A 1 96 ? -3.490 7.309 -3.821 1.00 76.44 96 ARG A N 1
ATOM 792 C CA . ARG A 1 96 ? -2.225 7.991 -4.148 1.00 76.44 96 ARG A CA 1
ATOM 793 C C . ARG A 1 96 ? -2.363 9.494 -4.434 1.00 76.44 96 ARG A C 1
ATOM 795 O O . ARG A 1 96 ? -1.378 10.217 -4.348 1.00 76.44 96 ARG A O 1
ATOM 802 N N . ARG A 1 97 ? -3.540 9.942 -4.875 1.00 70.19 97 ARG A N 1
ATOM 803 C CA . ARG A 1 97 ? -3.789 11.318 -5.336 1.00 70.19 97 ARG A CA 1
ATOM 804 C C . ARG A 1 97 ? -4.566 12.174 -4.323 1.00 70.19 97 ARG A C 1
ATOM 806 O O . ARG A 1 97 ? -4.803 13.340 -4.619 1.00 70.19 97 ARG A O 1
ATOM 813 N N . LEU A 1 98 ? -5.000 11.577 -3.209 1.00 58.00 98 LEU A N 1
ATOM 814 C CA . LEU A 1 98 ? -5.745 12.207 -2.109 1.00 58.00 98 LEU A CA 1
ATOM 815 C C . LEU A 1 98 ? -4.796 12.676 -1.006 1.00 58.00 98 LEU A C 1
ATOM 817 O O . LEU A 1 98 ? -5.165 13.661 -0.334 1.00 58.00 98 LEU A O 1
#

Sequence (98 aa):
MVVLWKIPSKELRVRLTLPHSIRSDSEDICLFTKDEPNSTPEKTEQFYRKLLNKHGIKTVSQIISLQTLKKEYKPYEAKLRLLSSFDFFLTDARIRRL

Organism: Pongo abelii (NCBI:txid9601)

InterPro domains:
  IPR023674 Ribosomal protein uL1-like [SSF56808] (4-96)
  IPR028364 Ribosomal protein uL1/ribosomal biogenesis protein [PF00687] (6-97)

Foldseek 3Di:
DDDDPDDDPDDDDDDDDDPDDPDDLPFAEEEEDEDDPPDDQVVVQVVVVVVCVVVVNPSHNYYGYPVNCVPVVVDPVSVVVVVVPGPYYHYDPVVVVD

Secondary structure (DSSP, 8-state):
----SS--SS-----PPPSS-SS-TT--EEEEEPPPTT--HHHHHHHHHHHHHHTT---EEEEEEHHHHHHTT-SHHHHHHHHHH-SEEEE-TTTTT-

pLDDT: mean 85.36, std 8.15, range [45.78, 95.94]

Radius of gyration: 16.45 Å; chains: 1; bounding box: 43×35×39 Å